Protein AF-X1CG69-F1 (afdb_monomer_lite)

Foldseek 3Di:
DDPDPQLVVVCVVCVVVVAWDWDQDLNFIFTWGQDPQRWIKTFGPLQSVVVVQPDCVQWPVPPVQPVVFWDADDDPFRKIFGWGHDDPNDIDTDIDGDFCVPPDDPPPPDDPVCVPDDTDDPRRVQSVLVVVVVVCVVDPDDDDTDDDTMDIGRPDDDDPVSVPDDD

Organism: NCBI:txid412755

Secondary structure (DSSP, 8-state):
----HHHHHHHHHHTTSTTEEEEEETTEEEEEEE-TTS-EEEE-TTTGGGTTTTSGGGTTSSHHHHHHHEEEPSSSS-EEEEEPPPBTTB--EEEEE---TTPPP---SS-GGGTT-----HHHHHHHHHHHHHHHHTSSS--------EEEE-SS---GGGGT---

pLDDT: mean 83.3, std 16.35, range [35.59, 98.25]

Sequence (167 aa):
MIQDIQIREWYYRNKDHKKNGIAKILGVEYAHIRLEDKDDLYVTKHGLPFIENLRPENFWTDKNWFKENSKRLDGTSCLYKVRTKKINGKYKDVVIKWNRMGQDIPIADDSDELINAEFNSPFEEFSLVMELSSAIYDSSKKIIAQKPLAIYVPSESIELSRTGRKE

Structure (mmCIF, N/CA/C/O backbone):
data_AF-X1CG69-F1
#
_entry.id   AF-X1CG69-F1
#
loop_
_atom_site.group_PDB
_atom_site.id
_atom_site.type_symbol
_atom_site.label_atom_id
_atom_site.label_alt_id
_atom_site.label_comp_id
_atom_site.label_asym_id
_atom_site.label_entity_id
_atom_site.label_seq_id
_atom_site.pdbx_PDB_ins_code
_atom_site.Cartn_x
_atom_site.Cartn_y
_atom_site.Cartn_z
_atom_site.occupancy
_atom_site.B_iso_or_equiv
_atom_site.auth_seq_id
_atom_site.auth_comp_id
_atom_site.auth_asym_id
_atom_site.auth_atom_id
_atom_site.pdbx_PDB_model_num
ATOM 1 N N . MET A 1 1 ? -16.957 -14.408 1.820 1.00 65.06 1 MET A N 1
ATOM 2 C CA . MET A 1 1 ? -17.159 -13.866 3.183 1.00 65.06 1 MET A CA 1
ATOM 3 C C . MET A 1 1 ? -15.853 -13.216 3.612 1.00 65.06 1 MET A C 1
ATOM 5 O O . MET A 1 1 ? -14.827 -13.845 3.401 1.00 65.06 1 MET A O 1
ATOM 9 N N . ILE A 1 2 ? -15.890 -11.977 4.115 1.00 76.06 2 ILE A N 1
ATOM 10 C CA . ILE A 1 2 ? -14.696 -11.214 4.530 1.00 76.06 2 ILE A CA 1
ATOM 11 C C . ILE A 1 2 ? -14.170 -11.824 5.827 1.00 76.06 2 ILE A C 1
ATOM 13 O O . ILE A 1 2 ? -14.923 -11.901 6.805 1.00 76.06 2 ILE A O 1
ATOM 17 N N . GLN A 1 3 ? -12.927 -12.287 5.819 1.00 84.38 3 GLN A N 1
ATOM 18 C CA . GLN A 1 3 ? -12.313 -12.971 6.956 1.00 84.38 3 GLN A CA 1
ATOM 19 C C . GLN A 1 3 ? -11.582 -11.991 7.876 1.00 84.38 3 GLN A C 1
ATOM 21 O O . GLN A 1 3 ? -11.615 -12.159 9.095 1.00 84.38 3 GLN A O 1
ATOM 26 N N . ASP A 1 4 ? -10.968 -10.949 7.319 1.00 89.75 4 ASP A N 1
ATOM 27 C CA . ASP A 1 4 ? -10.218 -9.969 8.087 1.00 89.75 4 ASP A CA 1
ATOM 28 C C . ASP A 1 4 ? -11.148 -8.959 8.773 1.00 89.75 4 ASP A C 1
ATOM 30 O O . ASP A 1 4 ? -11.924 -8.232 8.141 1.00 89.75 4 ASP A O 1
ATOM 34 N N . ILE A 1 5 ? -11.063 -8.906 10.103 1.00 89.88 5 ILE A N 1
ATOM 35 C CA . ILE A 1 5 ? -11.933 -8.057 10.914 1.00 89.88 5 ILE A CA 1
ATOM 36 C C . ILE A 1 5 ? -11.677 -6.565 10.677 1.00 89.88 5 ILE A C 1
ATOM 38 O O . ILE A 1 5 ? -12.637 -5.797 10.652 1.00 89.88 5 ILE A O 1
ATOM 42 N N . GLN A 1 6 ? -10.428 -6.153 10.426 1.00 90.56 6 GLN A N 1
ATOM 43 C CA . GLN A 1 6 ? -10.085 -4.743 10.219 1.00 90.56 6 GLN A CA 1
ATOM 44 C C . GLN A 1 6 ? -10.650 -4.244 8.888 1.00 90.56 6 GLN A C 1
ATOM 46 O O . GLN A 1 6 ? -11.230 -3.158 8.824 1.00 90.56 6 GLN A O 1
ATOM 51 N N . ILE A 1 7 ? -10.531 -5.061 7.837 1.00 91.38 7 ILE A N 1
ATOM 52 C CA . ILE A 1 7 ? -11.091 -4.774 6.508 1.00 91.38 7 ILE A CA 1
ATOM 53 C C . ILE A 1 7 ? -12.617 -4.715 6.577 1.00 91.38 7 ILE A C 1
ATOM 55 O O . ILE A 1 7 ? -13.232 -3.779 6.061 1.00 91.38 7 ILE A O 1
ATOM 59 N N . ARG A 1 8 ? -13.235 -5.667 7.281 1.00 90.69 8 ARG A N 1
ATOM 60 C CA . ARG A 1 8 ? -14.687 -5.713 7.469 1.00 90.69 8 ARG A CA 1
ATOM 61 C C . ARG A 1 8 ? -15.220 -4.485 8.212 1.00 90.69 8 ARG A C 1
ATOM 63 O O . ARG A 1 8 ? -16.181 -3.864 7.761 1.00 90.69 8 ARG A O 1
ATOM 70 N N . GLU A 1 9 ? -14.605 -4.118 9.334 1.00 90.88 9 GLU A N 1
ATOM 71 C CA . GLU A 1 9 ? -14.983 -2.931 10.113 1.00 90.88 9 GLU A CA 1
ATOM 72 C C . GLU A 1 9 ? -14.761 -1.628 9.349 1.00 90.88 9 GLU A C 1
ATOM 74 O O . GLU A 1 9 ? -15.542 -0.682 9.479 1.00 90.88 9 GLU A O 1
ATOM 79 N N . TRP A 1 10 ? -13.681 -1.545 8.570 1.00 91.69 10 TRP A N 1
ATOM 80 C CA . TRP A 1 10 ? -13.461 -0.411 7.684 1.00 91.69 10 TRP A CA 1
ATOM 81 C C . TRP A 1 10 ? -14.590 -0.309 6.656 1.00 91.69 10 TRP A C 1
ATOM 83 O O . TRP A 1 10 ? -15.198 0.753 6.534 1.00 91.69 10 TRP A O 1
ATOM 93 N N . TYR A 1 11 ? -14.936 -1.406 5.982 1.00 88.75 11 TYR A N 1
ATOM 94 C CA . TYR A 1 11 ? -15.968 -1.393 4.950 1.00 88.75 11 TYR A CA 1
ATOM 95 C C . TYR A 1 11 ? -17.333 -0.983 5.496 1.00 88.75 11 TYR A C 1
ATOM 97 O O . TYR A 1 11 ? -17.958 -0.087 4.940 1.00 88.75 11 TYR A O 1
ATOM 105 N N . TYR A 1 12 ? -17.782 -1.536 6.626 1.00 88.06 12 TYR A N 1
ATOM 106 C CA . TYR A 1 12 ? -19.083 -1.150 7.188 1.00 88.06 12 TYR A CA 1
ATOM 107 C C . TYR A 1 12 ? -19.175 0.329 7.575 1.00 88.06 12 TYR A C 1
ATOM 109 O O . TYR A 1 12 ? -20.261 0.896 7.489 1.00 88.06 12 TYR A O 1
ATOM 117 N N . ARG A 1 13 ? -18.053 0.957 7.950 1.00 87.00 13 ARG A N 1
ATOM 118 C CA . ARG A 1 13 ? -17.981 2.400 8.230 1.00 87.00 13 ARG A CA 1
ATOM 119 C C . ARG A 1 13 ? -17.908 3.270 6.974 1.00 87.00 13 ARG A C 1
ATOM 121 O O . ARG A 1 13 ? -18.249 4.440 7.052 1.00 87.00 13 ARG A O 1
ATOM 128 N N . ASN A 1 14 ? -17.449 2.722 5.847 1.00 83.88 14 ASN A N 1
ATOM 129 C CA . ASN A 1 14 ? -17.096 3.496 4.649 1.00 83.88 14 ASN A CA 1
ATOM 130 C C . ASN A 1 14 ? -17.865 3.083 3.379 1.00 83.88 14 ASN A C 1
ATOM 132 O O . ASN A 1 14 ? -17.599 3.630 2.309 1.00 83.88 14 ASN A O 1
ATOM 136 N N . LYS A 1 15 ? -18.809 2.139 3.477 1.00 75.69 15 LYS A N 1
ATOM 137 C CA . LYS A 1 15 ? -19.585 1.593 2.347 1.00 75.69 15 LYS A CA 1
ATOM 138 C C . LYS A 1 15 ? -20.486 2.617 1.647 1.00 75.69 15 LYS A C 1
ATOM 140 O O . LYS A 1 15 ? -20.825 2.421 0.486 1.00 75.69 15 LYS A O 1
ATOM 145 N N . ASP A 1 16 ? -20.873 3.692 2.335 1.00 69.56 16 ASP A N 1
ATOM 146 C CA . ASP A 1 16 ? -21.794 4.701 1.789 1.00 69.56 16 ASP A CA 1
ATOM 147 C C . ASP A 1 16 ? -21.093 5.657 0.806 1.00 69.56 16 ASP A C 1
ATOM 149 O O . ASP A 1 16 ? -21.736 6.312 -0.019 1.00 69.56 16 ASP A O 1
ATOM 153 N N . HIS A 1 17 ? -19.756 5.672 0.803 1.00 62.88 17 HIS A N 1
ATOM 154 C CA . HIS A 1 17 ? -18.995 6.203 -0.318 1.00 62.88 17 HIS A CA 1
ATOM 155 C C . HIS A 1 17 ? -19.158 5.222 -1.484 1.00 62.88 17 HIS A C 1
ATOM 157 O O . HIS A 1 17 ? -18.496 4.187 -1.501 1.00 62.88 17 HIS A O 1
ATOM 163 N N . LYS A 1 18 ? -20.024 5.553 -2.460 1.00 61.56 18 LYS A N 1
ATOM 164 C CA . LYS A 1 18 ? -20.431 4.757 -3.656 1.00 61.56 18 LYS A CA 1
ATOM 165 C C . LYS A 1 18 ? -19.294 4.149 -4.515 1.00 61.56 18 LYS A C 1
ATOM 167 O O . LYS A 1 18 ? -19.549 3.579 -5.569 1.00 61.56 18 LYS A O 1
ATOM 172 N N . LYS A 1 19 ? -18.047 4.317 -4.096 1.00 74.31 19 LYS A N 1
ATOM 173 C CA . LYS A 1 19 ? -16.790 4.012 -4.771 1.00 74.31 19 LYS A CA 1
ATOM 174 C C . LYS A 1 19 ? -15.905 3.016 -4.001 1.00 74.31 19 LYS A C 1
ATOM 176 O O . LYS A 1 19 ? -14.910 2.562 -4.556 1.00 74.31 19 LYS A O 1
ATOM 181 N N . ASN A 1 20 ? -16.251 2.679 -2.756 1.00 87.81 20 ASN A N 1
ATOM 182 C CA . ASN A 1 20 ? -15.463 1.787 -1.907 1.00 87.81 20 ASN A CA 1
ATOM 183 C C . ASN A 1 20 ? -16.026 0.361 -1.908 1.00 87.81 20 ASN A C 1
ATOM 185 O O . ASN A 1 20 ? -17.239 0.150 -1.889 1.00 87.81 20 ASN A O 1
ATOM 189 N N . GLY A 1 21 ? -15.135 -0.622 -1.874 1.00 91.56 21 GLY A N 1
ATOM 190 C CA . GLY A 1 21 ? -15.468 -2.038 -1.896 1.00 91.56 21 GLY A CA 1
ATOM 191 C C . GLY A 1 21 ? -14.473 -2.888 -1.117 1.00 91.56 21 GLY A C 1
ATOM 192 O O . GLY A 1 21 ? -13.573 -2.389 -0.439 1.00 91.56 21 GLY A O 1
ATOM 193 N N . ILE A 1 22 ? -14.645 -4.201 -1.226 1.00 93.31 22 ILE A N 1
ATOM 194 C CA . ILE A 1 22 ? -13.667 -5.183 -0.766 1.00 93.31 22 ILE A CA 1
ATOM 195 C C . ILE A 1 22 ? -13.319 -6.077 -1.944 1.00 93.31 22 ILE A C 1
ATOM 197 O O . ILE A 1 22 ? -14.210 -6.563 -2.639 1.00 93.31 22 ILE A O 1
ATOM 201 N N . ALA A 1 23 ? -12.027 -6.321 -2.124 1.00 94.19 23 ALA A N 1
ATOM 202 C CA . ALA A 1 23 ? -11.515 -7.273 -3.094 1.00 94.19 23 ALA A CA 1
ATOM 20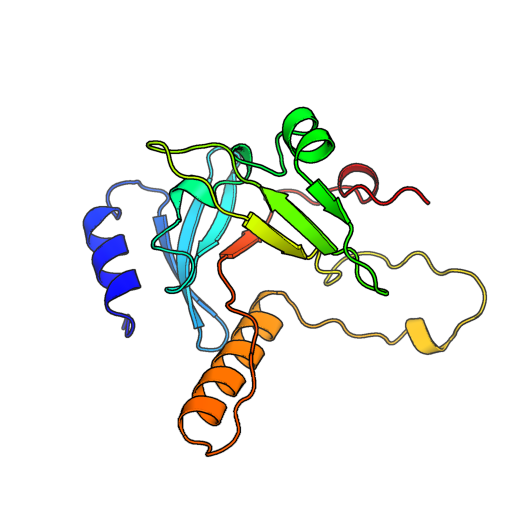3 C C . ALA A 1 23 ? -10.787 -8.409 -2.371 1.00 94.19 23 ALA A C 1
ATOM 205 O O . ALA A 1 23 ? -10.133 -8.189 -1.351 1.00 94.19 23 ALA A O 1
ATOM 206 N N . LYS A 1 24 ? -10.881 -9.623 -2.916 1.00 95.38 24 LYS A N 1
ATOM 207 C CA . LYS A 1 24 ? -10.035 -10.749 -2.517 1.00 95.38 24 LYS A CA 1
ATOM 208 C C . LYS A 1 24 ? -9.313 -11.266 -3.751 1.00 95.38 24 LYS A C 1
ATOM 210 O O . LYS A 1 24 ? -9.959 -11.792 -4.652 1.00 95.38 24 LYS A O 1
ATOM 215 N N . ILE A 1 25 ? -7.998 -11.087 -3.793 1.00 95.38 25 ILE A N 1
ATOM 216 C CA . ILE A 1 25 ? -7.155 -11.419 -4.946 1.00 95.38 25 ILE A CA 1
ATOM 217 C C . ILE A 1 25 ? -6.018 -12.295 -4.433 1.00 95.38 25 ILE A C 1
ATOM 219 O O . ILE A 1 25 ? -5.351 -11.926 -3.469 1.00 95.38 25 ILE A O 1
ATOM 223 N N . LEU A 1 26 ? -5.842 -13.479 -5.032 1.00 95.06 26 LEU A N 1
ATOM 224 C CA . LEU A 1 26 ? -4.806 -14.453 -4.652 1.00 95.06 26 LEU A CA 1
ATOM 225 C C . LEU A 1 26 ? -4.764 -14.727 -3.137 1.00 95.06 26 LEU A C 1
ATOM 227 O O . LEU A 1 26 ? -3.710 -14.744 -2.510 1.00 95.06 26 LEU A O 1
ATOM 231 N N . GLY A 1 27 ? -5.944 -14.876 -2.529 1.00 93.56 27 GLY A N 1
ATOM 232 C CA . GLY A 1 27 ? -6.093 -15.145 -1.096 1.00 93.56 27 GLY A CA 1
ATOM 233 C C . GLY A 1 27 ? -5.951 -13.929 -0.171 1.00 93.56 27 GLY A C 1
ATOM 234 O O . GLY A 1 27 ? -6.369 -14.023 0.982 1.00 93.56 27 GLY A O 1
ATOM 235 N N . VAL A 1 28 ? -5.470 -12.781 -0.657 1.00 95.69 28 VAL A N 1
ATOM 236 C CA . VAL A 1 28 ? -5.306 -11.553 0.137 1.00 95.69 28 VAL A CA 1
ATOM 237 C C . VAL A 1 28 ? -6.564 -10.691 0.058 1.00 95.69 28 VAL A C 1
ATOM 239 O O . VAL A 1 28 ? -7.114 -10.471 -1.021 1.00 95.69 28 VAL A O 1
ATOM 242 N N . GLU A 1 29 ? -7.029 -10.202 1.209 1.00 96.00 29 GLU A N 1
ATOM 243 C CA . GLU A 1 29 ? -8.170 -9.287 1.307 1.00 96.00 29 GLU A CA 1
ATOM 244 C C . GLU A 1 29 ? -7.714 -7.825 1.333 1.00 96.00 29 GLU A C 1
ATOM 246 O O . GLU A 1 29 ? -6.780 -7.452 2.052 1.00 96.00 29 GLU A O 1
ATOM 251 N N . TYR A 1 30 ? -8.416 -6.995 0.565 1.00 96.75 30 TYR A N 1
ATOM 252 C CA . TYR A 1 30 ? -8.124 -5.581 0.387 1.00 96.75 30 TYR A CA 1
ATOM 253 C C . TYR A 1 30 ? -9.367 -4.736 0.641 1.00 96.75 30 TYR A C 1
ATOM 255 O O . TYR A 1 30 ? -10.453 -5.042 0.145 1.00 96.75 30 TYR A O 1
ATOM 263 N N . ALA A 1 31 ? -9.179 -3.616 1.333 1.00 96.19 31 ALA A N 1
ATOM 264 C CA . ALA A 1 31 ? -10.057 -2.469 1.194 1.00 96.19 31 ALA A CA 1
ATOM 265 C C . ALA A 1 31 ? -9.788 -1.852 -0.182 1.00 96.19 31 ALA A C 1
ATOM 267 O O . ALA A 1 31 ? -8.670 -1.414 -0.459 1.00 96.19 31 ALA A O 1
ATOM 268 N N . HIS A 1 32 ? -10.789 -1.871 -1.055 1.00 95.06 32 HIS A N 1
ATOM 269 C CA . HIS A 1 32 ? -10.694 -1.315 -2.400 1.00 95.06 3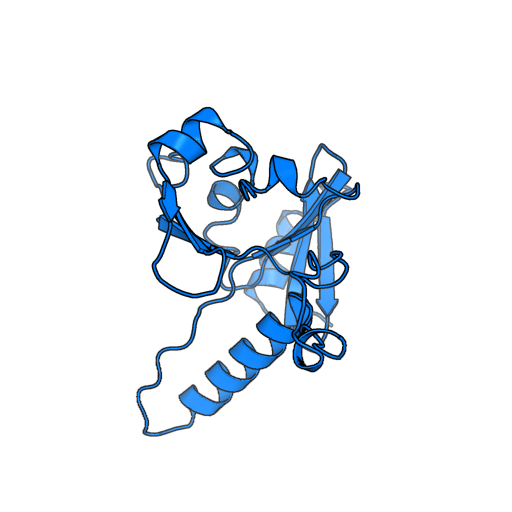2 HIS A CA 1
ATOM 270 C C . HIS A 1 32 ? -11.318 0.076 -2.413 1.00 95.06 32 HIS A C 1
ATOM 272 O O . HIS A 1 32 ? -12.469 0.258 -2.018 1.00 95.06 32 HIS A O 1
ATOM 278 N N . ILE A 1 33 ? -10.534 1.061 -2.830 1.00 92.88 33 ILE A N 1
ATOM 279 C CA . ILE A 1 33 ? -10.906 2.471 -2.825 1.00 92.88 33 ILE A CA 1
ATOM 280 C C . ILE A 1 33 ? -10.719 2.994 -4.238 1.00 92.88 33 ILE A C 1
ATOM 282 O O . ILE A 1 33 ? -9.597 3.029 -4.741 1.00 92.88 33 ILE A O 1
ATOM 286 N N . ARG A 1 34 ? -11.806 3.435 -4.866 1.00 90.62 34 ARG A N 1
ATOM 287 C CA . ARG A 1 34 ? -11.728 4.182 -6.121 1.00 90.62 34 ARG A CA 1
ATOM 288 C C . ARG A 1 34 ? -11.458 5.656 -5.807 1.00 90.62 34 ARG A C 1
ATOM 290 O O . ARG A 1 34 ? -12.296 6.330 -5.201 1.00 90.62 34 ARG A O 1
ATOM 297 N N . LEU A 1 35 ? -10.295 6.138 -6.230 1.00 89.31 35 LEU A N 1
ATOM 298 C CA . LEU A 1 35 ? -9.839 7.516 -6.065 1.00 89.31 35 LEU A CA 1
ATOM 299 C C . LEU A 1 35 ? -10.628 8.480 -6.974 1.00 89.31 35 LEU A C 1
ATOM 301 O O . LEU A 1 35 ? -11.452 8.073 -7.803 1.00 89.31 35 LEU A O 1
ATOM 305 N N . GLU A 1 36 ? -10.428 9.785 -6.781 1.00 82.25 36 GLU A N 1
ATOM 306 C CA . GLU A 1 36 ? -11.146 10.828 -7.530 1.00 82.25 36 GLU A CA 1
ATOM 307 C C . GLU A 1 36 ? -10.863 10.750 -9.034 1.00 82.25 36 GLU A C 1
ATOM 309 O O . GLU A 1 36 ? -11.812 10.745 -9.822 1.00 82.25 36 GLU A O 1
ATOM 314 N N . ASP A 1 37 ? -9.602 10.512 -9.398 1.00 79.75 37 ASP A N 1
ATOM 315 C CA . ASP A 1 37 ? -9.106 10.384 -10.776 1.00 79.75 37 ASP A CA 1
ATOM 316 C C . ASP A 1 37 ? -9.436 9.031 -11.430 1.00 79.75 37 ASP A C 1
ATOM 318 O O . ASP A 1 37 ? -8.861 8.659 -12.443 1.00 79.75 37 ASP A O 1
ATOM 322 N N . LYS A 1 38 ? -10.384 8.275 -10.862 1.00 83.94 38 LYS A N 1
ATOM 323 C CA . LYS A 1 38 ? -10.772 6.908 -11.260 1.00 83.94 38 LYS A CA 1
ATOM 324 C C . LYS A 1 38 ? -9.697 5.839 -11.054 1.00 83.94 38 LYS A C 1
ATOM 326 O O . LYS A 1 38 ? -9.982 4.673 -11.317 1.00 83.94 38 LYS A O 1
ATOM 331 N N . ASP A 1 39 ? -8.528 6.192 -10.544 1.00 90.62 39 ASP A N 1
ATOM 332 C CA . ASP A 1 39 ? -7.516 5.231 -10.114 1.00 90.62 39 ASP A CA 1
ATOM 333 C C . ASP A 1 39 ? -8.023 4.361 -8.961 1.00 90.62 39 ASP A C 1
ATOM 335 O O . ASP A 1 39 ? -8.963 4.718 -8.243 1.00 90.62 39 ASP A O 1
ATOM 339 N N . ASP A 1 40 ? -7.379 3.220 -8.756 1.00 93.19 40 ASP A N 1
ATOM 340 C CA . ASP A 1 40 ? -7.732 2.278 -7.706 1.00 93.19 40 ASP A CA 1
ATOM 341 C C . ASP A 1 40 ? -6.610 2.169 -6.671 1.00 93.19 40 ASP A C 1
ATOM 343 O O . ASP A 1 40 ? -5.425 2.081 -6.996 1.00 93.19 40 ASP A O 1
ATOM 347 N N . LEU A 1 41 ? -6.992 2.135 -5.398 1.00 95.38 41 LEU A N 1
ATOM 348 C CA . LEU A 1 41 ? -6.102 1.849 -4.284 1.00 95.38 41 LEU A CA 1
ATOM 349 C C . LEU A 1 41 ? -6.609 0.604 -3.550 1.00 95.38 41 LEU A C 1
ATOM 351 O O . LEU A 1 41 ? -7.713 0.585 -3.006 1.00 95.38 41 LEU A O 1
ATOM 355 N N . TYR A 1 42 ? -5.785 -0.439 -3.526 1.00 96.88 42 TYR A N 1
ATOM 356 C CA . TYR A 1 42 ? -6.043 -1.690 -2.821 1.00 96.88 42 TYR A CA 1
ATOM 357 C C . TYR A 1 42 ? -5.203 -1.716 -1.550 1.00 96.88 42 TYR A C 1
ATOM 359 O O . TYR A 1 42 ? -3.987 -1.883 -1.607 1.00 96.88 42 TYR A O 1
ATOM 367 N N . VAL A 1 43 ? -5.834 -1.542 -0.392 1.00 97.44 43 VAL A N 1
ATOM 368 C CA . VAL A 1 43 ? -5.153 -1.402 0.900 1.00 97.44 43 VAL A CA 1
ATOM 369 C C . VAL A 1 43 ? -5.301 -2.687 1.706 1.00 97.44 43 VAL A C 1
ATOM 371 O O . VAL A 1 43 ? -6.412 -3.164 1.931 1.00 97.44 43 VAL A O 1
ATOM 374 N N . THR A 1 44 ? -4.186 -3.251 2.164 1.00 97.31 44 THR A N 1
ATOM 375 C CA . THR A 1 44 ? -4.207 -4.432 3.039 1.00 97.31 44 THR A CA 1
ATOM 376 C C . THR A 1 44 ? -4.550 -4.032 4.476 1.00 97.31 44 THR A C 1
ATOM 378 O O . THR A 1 44 ? -4.480 -2.859 4.856 1.00 97.31 44 THR A O 1
ATOM 381 N N . LYS A 1 45 ? -4.791 -5.021 5.343 1.00 95.50 45 LYS A N 1
ATOM 382 C CA . LYS A 1 45 ? -4.918 -4.800 6.794 1.00 95.50 45 LYS A CA 1
ATOM 383 C C . LYS A 1 45 ? -3.738 -4.034 7.415 1.00 95.50 45 LYS A C 1
ATOM 385 O O . LYS A 1 45 ? -3.915 -3.289 8.373 1.00 95.50 45 LYS A O 1
ATOM 390 N N . HIS A 1 46 ? -2.533 -4.176 6.856 1.00 95.62 46 HIS A N 1
ATOM 391 C CA . HIS A 1 46 ? -1.337 -3.486 7.343 1.00 95.62 46 HIS A CA 1
ATOM 392 C C . HIS A 1 46 ? -1.293 -2.013 6.925 1.00 95.62 46 HIS A C 1
ATOM 394 O O . HIS A 1 46 ? -0.733 -1.194 7.655 1.00 95.62 46 HIS A O 1
ATOM 400 N N . GLY A 1 47 ? -1.875 -1.674 5.771 1.00 96.31 47 GLY A N 1
ATOM 401 C CA . GLY A 1 47 ? -1.985 -0.298 5.290 1.00 96.31 47 GLY A CA 1
ATOM 402 C C . GLY A 1 47 ? -3.164 0.470 5.886 1.00 96.31 47 GLY A C 1
ATOM 403 O O . GLY A 1 47 ? -3.064 1.682 6.061 1.00 96.31 47 GLY A O 1
ATOM 404 N N . LEU A 1 48 ? -4.249 -0.219 6.256 1.00 94.88 48 LEU A N 1
ATOM 405 C CA . LEU A 1 48 ? -5.491 0.395 6.742 1.00 94.88 48 LEU A CA 1
ATOM 406 C C . LEU A 1 48 ? -5.311 1.459 7.845 1.00 94.88 48 LEU A C 1
ATOM 408 O O . LEU A 1 48 ? -5.911 2.527 7.722 1.00 94.88 48 LEU A O 1
ATOM 412 N N . PRO A 1 49 ? -4.481 1.256 8.890 1.00 93.94 49 PRO A N 1
ATOM 413 C CA . PRO A 1 49 ? -4.278 2.269 9.932 1.00 93.94 49 PRO A CA 1
ATOM 414 C C . PRO A 1 49 ? -3.663 3.584 9.429 1.00 93.94 49 PRO A C 1
ATOM 416 O O . PRO A 1 49 ? -3.650 4.576 10.155 1.00 93.94 49 PRO A O 1
ATOM 419 N N . PHE A 1 50 ? -3.108 3.581 8.217 1.00 95.00 50 PHE A N 1
ATOM 420 C CA . PHE A 1 50 ? -2.405 4.700 7.597 1.00 95.00 50 PHE A CA 1
ATOM 421 C C . PHE A 1 50 ? -3.043 5.110 6.268 1.00 95.00 50 PHE A C 1
ATOM 423 O O . PHE A 1 50 ? -2.397 5.793 5.483 1.00 95.00 50 PHE A O 1
ATOM 430 N N . ILE A 1 51 ? -4.290 4.702 6.020 1.00 93.44 51 ILE A N 1
ATOM 431 C CA . ILE A 1 51 ? -5.001 4.894 4.751 1.00 93.44 51 ILE A CA 1
ATOM 432 C C . ILE A 1 51 ? -4.912 6.330 4.222 1.00 93.44 51 ILE A C 1
ATOM 434 O O . ILE A 1 51 ? -4.535 6.524 3.072 1.00 93.44 51 ILE A O 1
ATOM 438 N N . GLU A 1 52 ? -5.117 7.333 5.080 1.00 93.94 52 GLU A N 1
ATOM 439 C CA . GLU A 1 52 ? -5.012 8.741 4.687 1.00 93.94 52 GLU A CA 1
ATOM 440 C C . GLU A 1 52 ? -3.579 9.123 4.293 1.00 93.94 52 GLU A C 1
ATOM 442 O O . GLU A 1 52 ? -3.367 9.796 3.291 1.00 93.94 52 GLU A O 1
ATOM 447 N N . ASN A 1 53 ? -2.563 8.648 5.021 1.00 96.56 53 ASN A N 1
ATOM 448 C CA . ASN A 1 53 ? -1.164 8.875 4.643 1.00 96.56 53 ASN A CA 1
ATOM 449 C C . ASN A 1 53 ? -0.786 8.158 3.334 1.00 96.56 53 ASN A C 1
ATOM 451 O O . ASN A 1 53 ? 0.118 8.620 2.644 1.00 96.56 53 ASN A O 1
ATOM 455 N N . LEU A 1 54 ? -1.447 7.040 3.011 1.00 95.94 54 LEU A N 1
ATOM 456 C CA . LEU A 1 54 ? -1.191 6.221 1.823 1.00 95.94 54 LEU A CA 1
ATOM 457 C C . LEU A 1 54 ? -1.900 6.724 0.560 1.00 95.94 54 LEU A C 1
ATOM 459 O O . LEU A 1 54 ? -1.693 6.148 -0.509 1.00 95.94 54 LEU A O 1
ATOM 463 N N . ARG A 1 55 ? -2.682 7.806 0.645 1.00 93.88 55 ARG A N 1
ATOM 464 C CA . ARG A 1 55 ? -3.248 8.456 -0.540 1.00 93.88 55 ARG A CA 1
ATOM 465 C C . ARG A 1 55 ? -2.126 9.077 -1.402 1.00 93.88 55 ARG A C 1
ATOM 467 O O . ARG A 1 55 ? -1.306 9.814 -0.845 1.00 93.88 55 ARG A O 1
ATOM 474 N N . PRO A 1 56 ? -2.034 8.776 -2.713 1.00 93.06 56 PRO A N 1
ATOM 475 C CA . PRO A 1 56 ? -0.923 9.184 -3.585 1.00 93.06 56 PRO A CA 1
ATOM 476 C C . PRO A 1 56 ? -0.510 10.665 -3.512 1.00 93.06 56 PRO A C 1
ATOM 478 O O . PRO A 1 56 ? 0.686 10.975 -3.475 1.00 93.06 56 PRO A O 1
ATOM 481 N N . GLU A 1 57 ? -1.492 11.566 -3.420 1.00 92.81 57 GLU A N 1
ATOM 482 C CA . GLU A 1 57 ? -1.362 13.030 -3.332 1.00 92.81 57 GLU A CA 1
ATOM 483 C C . GLU A 1 57 ? -0.595 13.508 -2.096 1.00 92.81 57 GLU A C 1
ATOM 485 O O . GLU A 1 57 ? -0.045 14.619 -2.056 1.00 92.81 57 GLU A O 1
ATOM 490 N N . ASN A 1 58 ? -0.508 12.644 -1.086 1.00 95.69 58 ASN A N 1
ATOM 491 C CA . ASN A 1 58 ? 0.255 12.908 0.117 1.00 95.69 58 ASN A CA 1
ATOM 492 C C . ASN A 1 58 ? 1.739 12.610 -0.045 1.00 95.69 58 ASN A C 1
ATOM 494 O O . ASN A 1 58 ? 2.482 12.798 0.918 1.00 95.69 58 ASN A O 1
ATOM 498 N N . PHE A 1 59 ? 2.194 12.145 -1.210 1.00 94.00 59 PHE A N 1
ATOM 499 C CA . PHE A 1 59 ? 3.608 11.879 -1.400 1.00 94.00 59 PHE A CA 1
ATOM 500 C C . PHE A 1 59 ? 4.101 11.870 -2.849 1.00 94.00 59 PHE A C 1
ATOM 502 O O . PHE A 1 59 ? 4.870 12.757 -3.198 1.00 94.00 59 PHE A O 1
ATOM 509 N N . TRP A 1 60 ? 3.758 10.872 -3.668 1.00 90.56 60 TRP A N 1
ATOM 510 C CA . TRP A 1 60 ? 4.478 10.620 -4.927 1.00 90.56 60 TRP A CA 1
ATOM 511 C C . TRP A 1 60 ? 3.856 11.259 -6.164 1.00 90.56 60 TRP A C 1
ATOM 513 O O . TRP A 1 60 ? 4.590 11.561 -7.104 1.00 90.56 60 TRP A O 1
ATOM 523 N N . THR A 1 61 ? 2.541 11.497 -6.176 1.00 90.69 61 THR A N 1
ATOM 524 C CA . THR A 1 61 ? 1.908 12.240 -7.280 1.00 90.69 61 THR A CA 1
ATOM 525 C C . THR A 1 61 ? 2.167 13.742 -7.170 1.00 90.69 61 THR A C 1
ATOM 527 O O . THR A 1 61 ? 2.178 14.444 -8.180 1.00 90.69 61 THR A O 1
ATOM 530 N N . ASP A 1 62 ? 2.482 14.239 -5.970 1.00 93.50 62 ASP A N 1
ATOM 531 C CA . ASP A 1 62 ? 3.057 15.570 -5.784 1.00 93.50 62 ASP A CA 1
ATOM 532 C C . ASP A 1 62 ? 4.555 15.547 -6.121 1.00 93.50 62 ASP A C 1
ATOM 534 O O . ASP A 1 62 ? 5.403 15.186 -5.303 1.00 93.50 62 ASP A O 1
ATOM 538 N N . LYS A 1 63 ? 4.889 15.953 -7.349 1.00 92.50 63 LYS A N 1
ATOM 539 C CA . LYS A 1 63 ? 6.266 15.936 -7.867 1.00 92.50 63 LYS A CA 1
ATOM 540 C C . LYS A 1 63 ? 7.235 16.792 -7.049 1.00 92.50 63 LYS A C 1
ATOM 542 O O . LYS A 1 63 ? 8.399 16.412 -6.915 1.00 92.50 63 LYS A O 1
ATOM 547 N N . ASN A 1 64 ? 6.778 17.926 -6.515 1.00 95.50 64 ASN A N 1
ATOM 548 C CA . ASN A 1 64 ? 7.625 18.812 -5.715 1.00 95.50 64 ASN A CA 1
ATOM 549 C C . ASN A 1 64 ? 7.931 18.149 -4.375 1.00 95.50 64 ASN A C 1
ATOM 551 O O . ASN A 1 64 ? 9.095 18.004 -4.000 1.00 95.50 64 ASN A O 1
ATOM 555 N N . TRP A 1 65 ? 6.889 17.640 -3.715 1.00 96.44 65 TRP A N 1
ATOM 556 C CA . TRP A 1 65 ? 7.050 16.929 -2.456 1.00 96.44 65 TRP A CA 1
ATOM 557 C C . TRP A 1 65 ? 7.934 15.693 -2.611 1.00 96.44 65 TRP A C 1
ATOM 559 O O . TRP A 1 65 ? 8.866 15.504 -1.830 1.00 96.44 65 TRP A O 1
ATOM 569 N N . PHE A 1 66 ? 7.683 14.871 -3.632 1.00 95.38 66 PHE A N 1
ATOM 570 C CA . PHE A 1 66 ? 8.465 13.671 -3.906 1.00 95.38 66 PHE A CA 1
ATOM 571 C C . PHE A 1 66 ? 9.940 13.999 -4.140 1.00 95.38 66 PHE A C 1
ATOM 573 O O . PHE A 1 66 ? 10.808 13.343 -3.570 1.00 95.38 66 PHE A O 1
ATOM 580 N N . LYS A 1 67 ? 10.251 15.036 -4.925 1.00 94.31 67 LYS A N 1
ATOM 581 C CA . LYS A 1 67 ? 11.637 15.455 -5.178 1.00 94.31 67 LYS A CA 1
ATOM 582 C C . LYS A 1 67 ? 12.372 15.848 -3.892 1.00 94.31 67 LYS A C 1
ATOM 584 O O . LYS A 1 67 ? 13.544 15.519 -3.744 1.00 94.31 67 LYS A O 1
ATOM 589 N N . GLU A 1 68 ? 11.694 16.528 -2.973 1.00 96.94 68 GLU A N 1
ATOM 590 C CA . GLU A 1 68 ? 12.287 17.029 -1.726 1.00 96.94 68 GLU A CA 1
ATOM 591 C C . GLU A 1 68 ? 12.328 15.982 -0.601 1.00 96.94 68 GLU A C 1
ATOM 593 O O . GLU A 1 68 ? 13.190 16.042 0.274 1.00 96.94 68 GLU A O 1
ATOM 598 N N . ASN A 1 69 ? 11.403 15.017 -0.612 1.00 97.69 69 ASN A N 1
ATOM 599 C CA . ASN A 1 69 ? 11.161 14.095 0.504 1.00 97.69 69 ASN A CA 1
ATOM 600 C C . ASN A 1 69 ? 11.385 12.618 0.145 1.00 97.69 69 ASN A C 1
ATOM 602 O O . ASN A 1 69 ? 11.016 11.732 0.928 1.00 97.69 69 ASN A O 1
ATOM 606 N N . SER A 1 70 ? 11.970 12.337 -1.023 1.00 96.00 70 SER A N 1
ATOM 607 C CA . SER A 1 70 ? 12.344 10.988 -1.450 1.00 96.00 70 SER A CA 1
ATOM 608 C C . SER A 1 70 ? 13.854 10.780 -1.455 1.00 96.00 70 SER A C 1
ATOM 610 O O . SER A 1 70 ? 14.645 11.687 -1.705 1.00 96.00 70 SER A O 1
ATOM 612 N N . LYS A 1 71 ? 14.257 9.536 -1.209 1.00 95.31 71 LYS A N 1
ATOM 613 C CA . LYS A 1 71 ? 15.612 9.046 -1.438 1.00 95.31 71 LYS A CA 1
ATOM 614 C C . LYS A 1 71 ? 15.527 7.721 -2.186 1.00 95.31 71 LYS A C 1
ATOM 616 O O . LYS A 1 71 ? 14.880 6.786 -1.709 1.00 95.31 71 LYS A O 1
ATOM 621 N N . ARG A 1 72 ? 16.197 7.632 -3.338 1.00 91.56 72 ARG A N 1
ATOM 622 C CA . ARG A 1 72 ? 16.369 6.361 -4.051 1.00 91.56 72 ARG A CA 1
ATOM 623 C C . ARG A 1 72 ? 17.179 5.401 -3.176 1.00 91.56 72 ARG A C 1
ATOM 625 O O . ARG A 1 72 ? 18.163 5.813 -2.563 1.00 91.56 72 ARG A O 1
ATOM 632 N N . LEU A 1 73 ? 16.729 4.156 -3.079 1.00 89.81 73 LEU A N 1
ATOM 633 C CA . LEU A 1 73 ? 17.440 3.100 -2.364 1.00 89.81 73 LEU A CA 1
ATOM 634 C C . LEU A 1 73 ? 18.393 2.374 -3.315 1.00 89.81 73 LEU A C 1
ATOM 636 O O . LEU A 1 73 ? 18.102 2.245 -4.505 1.00 89.81 73 LEU A O 1
ATOM 640 N N . ASP A 1 74 ? 19.512 1.902 -2.774 1.00 85.75 74 ASP A N 1
ATOM 641 C CA . ASP A 1 74 ? 20.515 1.169 -3.541 1.00 85.75 74 ASP A CA 1
ATOM 642 C C . ASP A 1 74 ? 19.974 -0.200 -3.981 1.00 85.75 74 ASP A C 1
ATOM 644 O O . ASP A 1 74 ? 19.242 -0.866 -3.244 1.00 85.75 74 ASP A O 1
ATOM 648 N N . GLY A 1 75 ? 20.334 -0.618 -5.195 1.00 75.31 75 GLY A N 1
ATOM 649 C CA . GLY A 1 75 ? 19.941 -1.901 -5.776 1.00 75.31 75 GLY A CA 1
ATOM 650 C C . GLY A 1 75 ? 19.511 -1.803 -7.240 1.00 75.31 75 GLY A C 1
ATOM 651 O O . GLY A 1 75 ? 19.454 -0.728 -7.837 1.00 75.31 75 GLY A O 1
ATOM 652 N N . THR A 1 76 ? 19.188 -2.956 -7.824 1.00 65.38 76 THR A N 1
ATOM 653 C CA . THR A 1 76 ? 18.759 -3.089 -9.230 1.00 65.38 76 THR A CA 1
ATOM 654 C C . THR A 1 76 ? 17.299 -2.674 -9.456 1.00 65.38 76 THR A C 1
ATOM 656 O O . THR A 1 76 ? 16.879 -2.400 -10.580 1.00 65.38 76 THR A O 1
ATOM 659 N N . SER A 1 77 ? 16.506 -2.596 -8.384 1.00 71.00 77 SER A N 1
ATOM 660 C CA . SER A 1 77 ? 15.103 -2.178 -8.432 1.00 71.00 77 SER A CA 1
ATOM 661 C C . SER A 1 77 ? 14.948 -0.655 -8.344 1.00 71.00 77 SER A C 1
ATOM 663 O O . SER A 1 77 ? 15.748 0.046 -7.729 1.00 71.00 77 SER A O 1
ATOM 665 N N . CYS A 1 78 ? 13.876 -0.121 -8.935 1.00 79.25 78 CYS A N 1
ATOM 666 C CA . CYS A 1 78 ? 13.533 1.299 -8.824 1.00 79.25 78 CYS A CA 1
ATOM 667 C C . CYS A 1 78 ? 12.731 1.531 -7.534 1.00 79.25 78 CYS A C 1
ATOM 669 O O . CYS A 1 78 ? 11.501 1.580 -7.563 1.00 79.25 78 CYS A O 1
ATOM 671 N N . LEU A 1 79 ? 13.439 1.574 -6.399 1.00 89.44 79 LEU A N 1
ATOM 672 C CA . LEU A 1 79 ? 12.858 1.738 -5.066 1.00 89.44 79 LEU A CA 1
ATOM 673 C C . LEU A 1 79 ? 13.159 3.122 -4.499 1.00 89.44 79 LEU A C 1
ATOM 675 O O . LEU A 1 79 ? 14.298 3.590 -4.543 1.00 89.44 79 LEU A O 1
ATOM 679 N N . TYR A 1 80 ? 12.152 3.740 -3.890 1.00 93.31 80 TYR A N 1
ATOM 680 C CA . TYR A 1 80 ? 12.299 5.017 -3.196 1.00 93.31 80 TYR A CA 1
ATOM 681 C C . TYR A 1 80 ? 11.791 4.903 -1.770 1.00 93.31 80 TYR A C 1
ATOM 683 O O . TYR A 1 80 ? 10.664 4.467 -1.548 1.00 93.31 80 TYR A O 1
ATOM 691 N N . LYS A 1 81 ? 12.591 5.354 -0.803 1.00 96.19 81 LYS A N 1
ATOM 692 C CA . LYS A 1 81 ? 12.080 5.714 0.518 1.00 96.19 81 LYS A CA 1
ATOM 693 C C . LYS A 1 81 ? 11.510 7.125 0.430 1.00 96.19 81 LYS A C 1
ATOM 695 O O . LYS A 1 81 ? 12.213 8.035 0.004 1.00 96.19 81 LYS A O 1
ATOM 700 N N . VAL A 1 82 ? 10.271 7.310 0.860 1.00 96.94 82 VAL A N 1
ATOM 701 C CA . VAL A 1 82 ? 9.548 8.580 0.785 1.00 96.94 82 VAL A CA 1
ATOM 702 C C . VAL A 1 82 ? 8.860 8.892 2.095 1.00 96.94 82 VAL A C 1
ATOM 704 O O . VAL A 1 82 ? 8.228 8.022 2.691 1.00 96.94 82 VAL A O 1
ATOM 707 N N . ARG A 1 83 ? 8.938 10.153 2.517 1.00 98.25 83 ARG A N 1
ATOM 708 C CA . ARG A 1 83 ? 8.131 10.670 3.620 1.00 98.25 83 ARG A CA 1
ATOM 709 C C . ARG A 1 83 ? 6.800 11.214 3.109 1.00 98.25 83 ARG A C 1
ATOM 711 O O . ARG A 1 83 ? 6.780 12.084 2.243 1.00 98.25 83 ARG A O 1
ATOM 718 N N . THR A 1 84 ? 5.691 10.757 3.684 1.00 98.00 84 THR A N 1
ATOM 719 C CA . THR A 1 84 ? 4.360 11.314 3.407 1.00 98.00 84 THR A CA 1
ATOM 720 C C . THR A 1 84 ? 4.204 12.705 4.019 1.00 98.00 84 THR A C 1
ATOM 722 O O . THR A 1 84 ? 4.806 13.015 5.052 1.00 98.00 84 THR A O 1
ATOM 725 N N . LYS A 1 85 ? 3.311 13.519 3.455 1.00 97.81 85 LYS A N 1
ATOM 726 C CA . LYS A 1 85 ? 2.787 14.723 4.105 1.00 97.81 85 LYS A CA 1
ATOM 727 C C . LYS A 1 85 ? 2.206 14.375 5.478 1.00 97.81 85 LYS A C 1
ATOM 729 O O . LYS A 1 85 ? 1.806 13.234 5.751 1.00 97.81 85 LYS A O 1
ATOM 734 N N . LYS A 1 86 ? 2.193 15.371 6.367 1.00 97.06 86 LYS A N 1
ATOM 735 C CA . LYS A 1 86 ? 1.599 15.233 7.698 1.00 97.06 86 LYS A CA 1
ATOM 736 C C . LYS A 1 86 ? 0.081 15.258 7.580 1.00 97.06 86 LYS A C 1
ATOM 738 O O . LYS A 1 86 ? -0.480 16.266 7.171 1.00 97.06 86 LYS A O 1
ATOM 743 N N . ILE A 1 87 ? -0.560 14.190 8.033 1.00 95.19 87 ILE A N 1
ATOM 744 C CA . ILE A 1 87 ? -2.008 14.105 8.218 1.00 95.19 87 ILE A CA 1
ATOM 745 C C . ILE A 1 87 ? -2.259 13.979 9.716 1.00 95.19 87 ILE A C 1
ATOM 747 O O . ILE A 1 87 ? -1.665 13.124 10.376 1.00 95.19 87 ILE A O 1
ATOM 751 N N . ASN A 1 88 ? -3.074 14.873 10.281 1.00 91.31 88 ASN A N 1
ATOM 752 C CA . ASN A 1 88 ? -3.336 14.942 11.727 1.00 91.31 88 ASN A CA 1
ATOM 753 C C . ASN A 1 88 ? -2.039 14.961 12.565 1.00 91.31 88 ASN A C 1
ATOM 755 O O . ASN A 1 88 ? -1.884 14.229 13.543 1.00 91.31 88 ASN A O 1
ATOM 759 N N . GLY A 1 89 ? -1.057 15.752 12.117 1.00 93.06 89 GLY A N 1
ATOM 760 C CA . GLY A 1 89 ? 0.254 15.899 12.761 1.00 93.06 89 GLY A CA 1
ATOM 761 C C . GLY A 1 89 ? 1.226 14.726 12.569 1.00 93.06 89 GLY A C 1
ATOM 762 O O . GLY A 1 89 ? 2.377 14.830 12.994 1.00 93.06 89 GLY A O 1
ATOM 763 N N . LYS A 1 90 ? 0.818 13.632 11.909 1.00 93.94 90 LYS A N 1
ATOM 764 C CA . LYS A 1 90 ? 1.620 12.409 11.741 1.00 93.94 90 LYS A CA 1
ATOM 765 C C . LYS A 1 90 ? 2.011 12.179 10.282 1.00 93.94 90 LYS A C 1
ATOM 767 O O . LYS A 1 90 ? 1.206 12.370 9.375 1.00 93.94 90 LYS A O 1
ATOM 772 N N . TYR A 1 91 ? 3.239 11.720 10.066 1.00 96.56 91 TYR A N 1
ATOM 773 C CA . TYR A 1 91 ? 3.740 11.271 8.765 1.00 96.56 91 TYR A CA 1
ATOM 774 C C . TYR A 1 91 ? 4.169 9.801 8.826 1.00 96.56 91 TYR A C 1
ATOM 776 O O . TYR A 1 91 ? 4.293 9.218 9.912 1.00 96.56 91 TYR A O 1
ATOM 784 N N . LYS A 1 92 ? 4.419 9.207 7.658 1.00 97.06 92 LYS A N 1
ATOM 785 C CA . LYS A 1 92 ? 5.036 7.888 7.511 1.00 97.06 92 LYS A CA 1
ATOM 786 C C . LYS A 1 92 ? 6.212 7.969 6.556 1.00 97.06 92 LYS A C 1
ATOM 788 O O . LYS A 1 92 ? 6.157 8.691 5.570 1.00 97.06 92 LYS A O 1
ATOM 793 N N . ASP A 1 93 ? 7.258 7.215 6.858 1.00 97.12 93 ASP A N 1
ATOM 794 C CA . ASP A 1 93 ? 8.274 6.886 5.870 1.00 97.12 93 ASP A CA 1
ATOM 795 C C . ASP A 1 93 ? 7.853 5.554 5.228 1.00 97.12 93 ASP A C 1
ATOM 797 O O . ASP A 1 93 ? 7.705 4.551 5.930 1.00 97.12 93 ASP A O 1
ATOM 801 N N . VAL A 1 94 ? 7.628 5.548 3.917 1.00 96.06 94 VAL A N 1
ATOM 802 C CA . VAL A 1 94 ? 7.198 4.378 3.137 1.00 96.06 94 VAL A CA 1
ATOM 803 C C . VAL A 1 94 ? 8.226 4.049 2.061 1.00 96.06 94 VAL A C 1
ATOM 805 O O . VAL A 1 94 ? 9.002 4.913 1.655 1.00 96.06 94 VAL A O 1
ATOM 808 N N . VAL A 1 95 ? 8.241 2.798 1.602 1.00 95.38 95 VAL A N 1
ATOM 809 C CA . VAL A 1 95 ? 9.025 2.387 0.433 1.00 95.38 95 VAL A CA 1
ATOM 810 C C . VAL A 1 95 ? 8.073 2.181 -0.733 1.00 95.38 95 VAL A C 1
ATOM 812 O O . VAL A 1 95 ? 7.094 1.449 -0.610 1.00 95.38 95 VAL A O 1
ATOM 815 N N . ILE A 1 96 ? 8.366 2.832 -1.851 1.00 93.69 96 ILE A N 1
ATOM 816 C CA . ILE A 1 96 ? 7.607 2.721 -3.093 1.00 93.69 96 ILE A CA 1
ATOM 817 C C . ILE A 1 96 ? 8.394 1.842 -4.046 1.00 93.69 96 ILE A C 1
ATOM 819 O O . ILE A 1 96 ? 9.593 2.056 -4.247 1.00 93.69 96 ILE A O 1
ATOM 823 N N . LYS A 1 97 ? 7.695 0.873 -4.632 1.00 91.06 97 LYS A N 1
ATOM 824 C CA . LYS A 1 97 ? 8.210 -0.016 -5.664 1.00 91.06 97 LYS A CA 1
ATOM 825 C C . LYS A 1 97 ? 7.368 0.133 -6.920 1.00 91.06 97 LYS A C 1
ATOM 827 O O . LYS A 1 97 ? 6.162 -0.091 -6.885 1.00 91.06 97 LYS A O 1
ATOM 832 N N . TRP A 1 98 ? 8.026 0.458 -8.025 1.00 86.56 98 TRP A N 1
ATOM 833 C CA . TRP A 1 98 ? 7.420 0.388 -9.350 1.00 86.56 98 TRP A CA 1
ATOM 834 C C . TRP A 1 98 ? 7.473 -1.052 -9.852 1.00 86.56 98 TRP A C 1
ATOM 836 O O . TRP A 1 98 ? 8.561 -1.612 -10.018 1.00 86.56 98 TRP A O 1
ATOM 846 N N . ASN A 1 99 ? 6.307 -1.656 -10.060 1.00 81.75 99 ASN A N 1
ATOM 847 C CA . ASN A 1 99 ? 6.201 -2.986 -10.644 1.00 81.75 99 ASN A CA 1
ATOM 848 C C . ASN A 1 99 ? 6.300 -2.898 -12.179 1.00 81.75 99 ASN A C 1
ATOM 850 O O . ASN A 1 99 ? 5.884 -1.902 -12.768 1.00 81.75 99 ASN A O 1
ATOM 854 N N . ARG A 1 100 ? 6.924 -3.907 -12.799 1.00 71.94 100 ARG A N 1
ATOM 855 C CA . ARG A 1 100 ? 7.198 -3.958 -14.247 1.00 71.94 100 ARG A CA 1
ATOM 856 C C . ARG A 1 100 ? 6.205 -4.829 -15.025 1.00 71.94 100 ARG A C 1
ATOM 858 O O . ARG A 1 100 ? 6.333 -4.928 -16.238 1.00 71.94 100 ARG A O 1
ATOM 865 N N . MET A 1 101 ? 5.247 -5.469 -14.355 1.00 68.19 101 MET A N 1
ATOM 866 C CA . MET A 1 101 ? 4.228 -6.278 -15.018 1.00 68.19 101 MET A CA 1
ATOM 867 C C . MET A 1 101 ? 3.435 -5.386 -15.984 1.00 68.19 101 MET A C 1
ATOM 869 O O . MET A 1 101 ? 2.897 -4.354 -15.580 1.00 68.19 101 MET A O 1
ATOM 873 N N . GLY A 1 102 ? 3.438 -5.756 -17.267 1.00 57.84 102 GLY A N 1
ATOM 874 C CA . GLY A 1 102 ? 2.796 -4.995 -18.342 1.00 57.84 102 GLY A CA 1
ATOM 875 C C . GLY A 1 102 ? 3.569 -3.767 -18.847 1.00 57.84 102 GLY A C 1
ATOM 876 O O . GLY A 1 102 ? 2.976 -2.949 -19.543 1.00 57.84 102 GLY A O 1
ATOM 877 N N . GLN A 1 103 ? 4.853 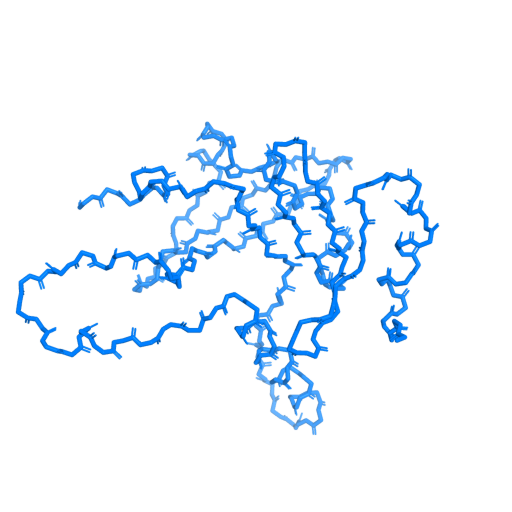-3.603 -18.499 1.00 60.72 103 GLN A N 1
ATOM 878 C CA . GLN A 1 103 ? 5.725 -2.565 -19.070 1.00 60.72 103 GLN A CA 1
ATOM 879 C C . GLN A 1 103 ? 6.673 -3.160 -20.114 1.00 60.72 103 GLN A C 1
ATOM 881 O O . GLN A 1 103 ? 7.306 -4.181 -19.845 1.00 60.72 103 GLN A O 1
ATOM 886 N N . ASP A 1 104 ? 6.849 -2.467 -21.243 1.00 53.28 104 ASP A N 1
ATOM 887 C CA . ASP A 1 104 ? 7.939 -2.759 -22.174 1.00 53.28 104 ASP A CA 1
ATOM 888 C C . ASP A 1 104 ? 9.274 -2.520 -21.462 1.00 53.28 104 ASP A C 1
ATOM 890 O O . ASP A 1 104 ? 9.566 -1.428 -20.957 1.00 53.28 104 ASP A O 1
ATOM 894 N N . ILE A 1 105 ? 10.081 -3.571 -21.367 1.00 56.78 105 ILE A N 1
ATOM 895 C CA . ILE A 1 105 ? 11.451 -3.464 -20.885 1.00 56.78 105 ILE A CA 1
ATOM 896 C C . ILE A 1 105 ? 12.242 -2.835 -22.034 1.00 56.78 105 ILE A C 1
ATOM 898 O O . ILE A 1 105 ? 12.208 -3.389 -23.132 1.00 56.78 105 ILE A O 1
ATOM 902 N N . PRO A 1 106 ? 12.960 -1.715 -21.827 1.00 52.00 106 PRO A N 1
ATOM 903 C CA . PRO A 1 106 ? 13.900 -1.248 -22.831 1.00 52.00 106 PRO A CA 1
ATOM 904 C C . PRO A 1 106 ? 14.914 -2.372 -23.041 1.00 52.00 106 PRO A C 1
ATOM 906 O O . PRO A 1 106 ? 15.653 -2.716 -22.115 1.00 52.00 106 PRO A O 1
ATOM 909 N N . ILE A 1 107 ? 14.877 -2.988 -24.221 1.00 48.00 107 ILE A N 1
ATOM 910 C CA . ILE A 1 107 ? 15.858 -3.976 -24.652 1.00 48.00 107 ILE A CA 1
ATOM 911 C C . ILE A 1 107 ? 17.154 -3.185 -24.803 1.00 48.00 107 ILE A C 1
ATOM 913 O O . ILE A 1 107 ? 17.363 -2.508 -25.804 1.00 48.00 107 ILE A O 1
ATOM 917 N N . ALA A 1 108 ? 17.974 -3.166 -23.754 1.00 46.22 108 ALA A N 1
ATOM 918 C CA . ALA A 1 108 ? 19.371 -2.818 -23.922 1.00 46.22 108 ALA A CA 1
ATOM 919 C C . ALA A 1 108 ? 19.967 -3.940 -24.775 1.00 46.22 108 ALA A C 1
ATOM 921 O O . ALA A 1 108 ? 19.807 -5.111 -24.418 1.00 46.22 108 ALA A O 1
ATOM 922 N N . ASP A 1 109 ? 20.550 -3.569 -25.913 1.00 47.16 109 ASP A N 1
ATOM 923 C CA . ASP A 1 109 ? 21.191 -4.480 -26.858 1.00 47.16 109 ASP A CA 1
ATOM 924 C C . ASP A 1 109 ? 21.994 -5.576 -26.117 1.00 47.16 109 ASP A C 1
ATOM 926 O O . ASP A 1 109 ? 22.751 -5.287 -25.188 1.00 47.16 109 ASP A O 1
ATOM 930 N N . ASP A 1 110 ? 21.795 -6.831 -26.531 1.00 45.38 110 ASP A N 1
ATOM 931 C CA . ASP A 1 110 ? 22.559 -8.032 -26.151 1.00 45.38 110 ASP A CA 1
ATOM 932 C C . ASP A 1 110 ? 22.371 -8.642 -24.741 1.00 45.38 110 ASP A C 1
ATOM 934 O O . ASP A 1 110 ? 23.340 -8.978 -24.056 1.00 45.38 110 ASP A O 1
ATOM 938 N N . SER A 1 111 ? 21.134 -8.951 -24.326 1.00 50.47 111 SER A N 1
ATOM 939 C CA . SER A 1 111 ? 20.945 -10.102 -23.417 1.00 50.47 111 SER A CA 1
ATOM 940 C C . SER A 1 111 ? 19.661 -10.888 -23.700 1.00 50.47 111 SER A C 1
ATOM 942 O O . SER A 1 111 ? 18.566 -10.516 -23.277 1.00 50.47 111 SER A O 1
ATOM 944 N N . ASP A 1 112 ? 19.810 -12.035 -24.368 1.00 52.09 112 ASP A N 1
ATOM 945 C CA . ASP A 1 112 ? 18.736 -13.015 -24.609 1.00 52.09 112 ASP A CA 1
ATOM 946 C C . ASP A 1 112 ? 18.038 -13.483 -23.309 1.00 52.09 112 ASP A C 1
ATOM 948 O O . ASP A 1 112 ? 16.908 -13.970 -23.335 1.00 52.09 112 ASP A O 1
ATOM 952 N N . GLU A 1 113 ? 18.675 -13.297 -22.147 1.00 52.41 113 GLU A N 1
ATOM 953 C CA . GLU A 1 113 ? 18.145 -13.666 -20.829 1.00 52.41 113 GLU A CA 1
ATOM 954 C C . GLU A 1 113 ? 16.953 -12.808 -20.365 1.00 52.41 113 GLU A C 1
ATOM 956 O O . GLU A 1 113 ? 16.117 -13.292 -19.601 1.00 52.41 113 GLU A O 1
ATOM 961 N N . LEU A 1 114 ? 16.828 -11.553 -20.820 1.00 52.12 114 LEU A N 1
ATOM 962 C CA . LEU A 1 114 ? 15.726 -10.667 -20.408 1.00 52.12 114 LEU A CA 1
ATOM 963 C C . LEU A 1 114 ? 14.458 -10.835 -21.255 1.00 52.12 114 LEU A C 1
ATOM 965 O O . LEU A 1 114 ? 13.387 -10.401 -20.829 1.00 52.12 114 LEU A O 1
ATOM 969 N N . ILE A 1 115 ? 14.560 -11.488 -22.417 1.00 53.84 115 ILE A N 1
ATOM 970 C CA . ILE A 1 115 ? 13.451 -11.669 -23.370 1.00 53.84 115 ILE A CA 1
ATOM 971 C C . ILE A 1 115 ? 12.342 -12.562 -22.782 1.00 53.84 115 ILE A C 1
ATOM 973 O O . ILE A 1 115 ? 11.173 -12.387 -23.111 1.00 53.84 115 ILE A O 1
ATOM 977 N N . ASN A 1 116 ? 12.688 -13.460 -21.852 1.00 56.97 116 ASN A N 1
ATOM 978 C CA . ASN A 1 116 ? 11.747 -14.375 -21.190 1.00 56.97 116 ASN A CA 1
ATOM 979 C C . ASN A 1 116 ? 11.503 -14.034 -19.708 1.00 56.97 116 ASN A C 1
ATOM 981 O O . ASN A 1 116 ? 11.040 -14.882 -18.945 1.00 56.97 116 ASN A O 1
ATOM 985 N N . ALA A 1 117 ? 11.859 -12.827 -19.261 1.00 63.09 117 ALA A N 1
ATOM 986 C CA . ALA A 1 117 ? 11.706 -12.456 -17.859 1.00 63.09 117 ALA A CA 1
ATOM 987 C C . ALA A 1 117 ? 10.226 -12.228 -17.504 1.00 63.09 117 ALA A C 1
ATOM 989 O O . ALA A 1 117 ? 9.638 -11.200 -17.841 1.00 63.09 117 ALA A O 1
ATOM 990 N N . GLU A 1 118 ? 9.631 -13.169 -16.771 1.00 68.56 118 GLU A N 1
ATOM 991 C CA . GLU A 1 118 ? 8.301 -13.007 -16.184 1.00 68.56 118 GLU A CA 1
ATOM 992 C C . GLU A 1 118 ? 8.392 -12.245 -14.854 1.00 68.56 118 GLU A C 1
ATOM 994 O O . GLU A 1 118 ? 9.181 -12.576 -13.965 1.00 68.56 118 GLU A O 1
ATOM 999 N N . PHE A 1 119 ? 7.575 -11.200 -14.705 1.00 77.81 119 PHE A N 1
ATOM 1000 C CA . PHE A 1 119 ? 7.463 -10.449 -13.457 1.00 77.81 119 PHE A CA 1
ATOM 1001 C C . PHE A 1 119 ? 6.157 -10.789 -12.759 1.00 77.81 119 PHE A C 1
ATOM 1003 O O . PHE A 1 119 ? 5.083 -10.617 -13.333 1.00 77.81 119 PHE A O 1
ATOM 1010 N N . ASN A 1 120 ? 6.255 -11.142 -11.479 1.00 86.25 120 ASN A N 1
ATOM 1011 C CA . ASN A 1 120 ? 5.090 -11.204 -10.608 1.00 86.25 120 ASN A CA 1
ATOM 1012 C C . ASN A 1 120 ? 4.356 -9.855 -10.622 1.00 86.25 120 ASN A C 1
ATOM 1014 O O . ASN A 1 120 ? 4.959 -8.784 -10.472 1.00 86.25 120 ASN A O 1
ATOM 1018 N N . SER A 1 121 ? 3.038 -9.908 -10.747 1.00 90.12 121 SER A N 1
ATOM 1019 C CA . SER A 1 121 ? 2.159 -8.773 -10.500 1.00 90.12 121 SER A CA 1
ATOM 1020 C C . SER A 1 121 ? 2.274 -8.292 -9.044 1.00 90.12 121 SER A C 1
ATOM 1022 O O . SER A 1 121 ? 2.653 -9.057 -8.149 1.00 90.12 121 SER A O 1
ATOM 1024 N N . PRO A 1 122 ? 1.882 -7.039 -8.740 1.00 93.25 122 PRO A N 1
ATOM 1025 C CA . PRO A 1 122 ? 1.852 -6.553 -7.359 1.00 93.25 122 PRO A CA 1
ATOM 1026 C C . PRO A 1 122 ? 0.998 -7.425 -6.427 1.00 93.25 122 PRO A C 1
ATOM 1028 O O . PRO A 1 122 ? 1.321 -7.575 -5.249 1.00 93.25 122 PRO A O 1
ATOM 1031 N N . PHE A 1 123 ? -0.084 -8.012 -6.949 1.00 95.44 123 PHE A N 1
ATOM 1032 C CA . PHE A 1 123 ? -0.964 -8.894 -6.186 1.00 95.44 123 PHE A CA 1
ATOM 1033 C C . PHE A 1 123 ? -0.288 -10.230 -5.854 1.00 95.44 123 PHE A C 1
ATOM 1035 O O . PHE A 1 123 ? -0.415 -10.699 -4.724 1.00 95.44 123 PHE A O 1
ATOM 1042 N N . GLU A 1 124 ? 0.467 -10.812 -6.790 1.00 95.25 124 GLU A N 1
ATOM 1043 C CA . GLU A 1 124 ? 1.257 -12.029 -6.551 1.00 95.25 124 GLU A CA 1
ATOM 1044 C C . GLU A 1 124 ? 2.365 -11.778 -5.531 1.00 95.25 124 GLU A C 1
ATOM 1046 O O . GLU A 1 124 ? 2.498 -12.537 -4.575 1.00 95.25 124 GLU A O 1
ATOM 1051 N N . GLU A 1 125 ? 3.104 -10.670 -5.658 1.00 93.50 125 GLU A N 1
ATOM 1052 C CA . GLU A 1 125 ? 4.124 -10.300 -4.670 1.00 93.50 125 GLU A CA 1
ATOM 1053 C C . GLU A 1 125 ? 3.529 -10.145 -3.260 1.00 93.50 125 GLU A C 1
ATOM 1055 O O . GLU A 1 125 ? 4.118 -10.603 -2.278 1.00 93.50 125 GLU A O 1
ATOM 1060 N N . PHE A 1 126 ? 2.349 -9.522 -3.151 1.00 96.00 126 PHE A N 1
ATOM 1061 C CA . PHE A 1 126 ? 1.644 -9.365 -1.877 1.00 96.00 126 PHE A CA 1
ATOM 1062 C C . PHE A 1 126 ? 1.164 -10.708 -1.321 1.00 96.00 126 PHE A C 1
ATOM 1064 O O . PHE A 1 126 ? 1.285 -10.932 -0.118 1.00 96.00 126 PHE A O 1
ATOM 1071 N N . SER A 1 127 ? 0.639 -11.595 -2.169 1.00 96.00 127 SER A N 1
ATOM 1072 C CA . SER A 1 127 ? 0.212 -12.938 -1.767 1.00 96.00 127 SER A CA 1
ATOM 1073 C C . SER A 1 127 ? 1.386 -13.751 -1.216 1.00 96.00 127 SER A C 1
ATOM 1075 O O . SER A 1 127 ? 1.344 -14.184 -0.064 1.00 96.00 127 SER A O 1
ATOM 1077 N N . LEU A 1 128 ? 2.492 -13.818 -1.965 1.00 95.38 128 LEU A N 1
ATOM 1078 C CA . LEU A 1 128 ? 3.696 -14.560 -1.585 1.00 95.38 128 LEU A CA 1
ATOM 1079 C C . LEU A 1 128 ? 4.324 -14.047 -0.284 1.00 95.38 128 LEU A C 1
ATOM 1081 O O . LEU A 1 128 ? 4.693 -14.839 0.583 1.00 95.38 128 LEU A O 1
ATOM 1085 N N . VAL A 1 129 ? 4.447 -12.725 -0.103 1.00 94.06 129 VAL A N 1
ATOM 1086 C CA . VAL A 1 129 ? 5.057 -12.184 1.125 1.00 94.06 129 VAL A CA 1
ATOM 1087 C C . VAL A 1 129 ? 4.155 -12.370 2.346 1.00 94.06 129 VAL A C 1
ATOM 1089 O O . VAL A 1 129 ? 4.659 -12.553 3.455 1.00 94.06 129 VAL A O 1
ATOM 1092 N N . MET A 1 130 ? 2.831 -12.339 2.166 1.00 92.50 130 MET A N 1
ATOM 1093 C CA . MET A 1 130 ? 1.874 -12.608 3.240 1.00 92.50 130 MET A CA 1
ATOM 1094 C C . MET A 1 130 ? 1.902 -14.088 3.632 1.00 92.50 130 MET A C 1
ATOM 1096 O O . MET A 1 130 ? 1.969 -14.384 4.823 1.00 92.50 130 MET A O 1
ATOM 1100 N N . GLU A 1 131 ? 1.935 -15.001 2.656 1.00 93.19 131 GLU A N 1
ATOM 1101 C CA . GLU A 1 131 ? 2.093 -16.442 2.887 1.00 93.19 131 GLU A CA 1
ATOM 1102 C C . GLU A 1 131 ? 3.401 -16.743 3.628 1.00 93.19 131 GLU A C 1
ATOM 1104 O O . GLU A 1 131 ? 3.390 -17.389 4.678 1.00 93.19 131 GLU A O 1
ATOM 1109 N N . LEU A 1 132 ? 4.519 -16.184 3.151 1.00 91.88 132 LEU A N 1
ATOM 1110 C CA . LEU A 1 132 ? 5.818 -16.308 3.806 1.00 91.88 132 LEU A CA 1
ATOM 1111 C C . LEU A 1 132 ? 5.775 -15.766 5.241 1.00 91.88 132 LEU A C 1
ATOM 1113 O O . LEU A 1 132 ? 6.293 -16.402 6.155 1.00 91.88 132 LEU A O 1
ATOM 1117 N N . SER A 1 133 ? 5.146 -14.609 5.461 1.00 89.25 133 SER A N 1
ATOM 1118 C CA . SER A 1 133 ? 5.025 -14.008 6.797 1.00 89.25 133 SER A CA 1
ATOM 1119 C C . SER A 1 133 ? 4.230 -14.892 7.759 1.00 89.25 133 SER A C 1
ATOM 1121 O O . SER A 1 133 ? 4.607 -15.007 8.925 1.00 89.25 133 SER A O 1
ATOM 1123 N N . SER A 1 134 ? 3.163 -15.534 7.279 1.00 87.69 134 SER A N 1
ATOM 1124 C CA . SER A 1 134 ? 2.401 -16.519 8.047 1.00 87.69 134 SER A CA 1
ATOM 1125 C C . SER A 1 134 ? 3.237 -17.757 8.371 1.00 87.69 134 SER A C 1
ATOM 1127 O O . SER A 1 134 ? 3.286 -18.155 9.528 1.00 87.69 134 SER A O 1
ATOM 1129 N N . ALA A 1 135 ? 3.974 -18.309 7.404 1.00 88.06 135 ALA A N 1
ATOM 1130 C CA . ALA A 1 135 ? 4.841 -19.468 7.636 1.00 88.06 135 ALA A CA 1
ATOM 1131 C C . ALA A 1 135 ? 6.013 -19.168 8.596 1.00 88.06 135 ALA A C 1
ATOM 1133 O O . ALA A 1 135 ? 6.446 -20.037 9.352 1.00 88.06 135 ALA A O 1
ATOM 1134 N N . ILE A 1 136 ? 6.535 -17.934 8.590 1.00 86.81 136 ILE A N 1
ATOM 1135 C CA . ILE A 1 136 ? 7.578 -17.491 9.529 1.00 86.81 136 ILE A CA 1
ATOM 1136 C C . ILE A 1 136 ? 7.036 -17.398 10.956 1.00 86.81 136 ILE A C 1
ATOM 1138 O O . ILE A 1 136 ? 7.782 -17.681 11.890 1.00 86.81 136 ILE A O 1
ATOM 1142 N N . TYR A 1 137 ? 5.772 -17.003 11.142 1.00 78.50 137 TYR A N 1
ATOM 1143 C CA . TYR A 1 137 ? 5.172 -16.895 12.475 1.00 78.50 137 TYR A CA 1
ATOM 1144 C C . TYR A 1 137 ? 5.222 -18.226 13.240 1.00 78.50 137 TYR A C 1
ATOM 1146 O O . TYR A 1 137 ? 5.486 -18.233 14.440 1.00 78.50 137 TYR A O 1
ATOM 1154 N N . ASP A 1 138 ? 5.078 -19.339 12.521 1.00 77.50 138 ASP A N 1
ATOM 1155 C CA . ASP A 1 138 ? 5.140 -20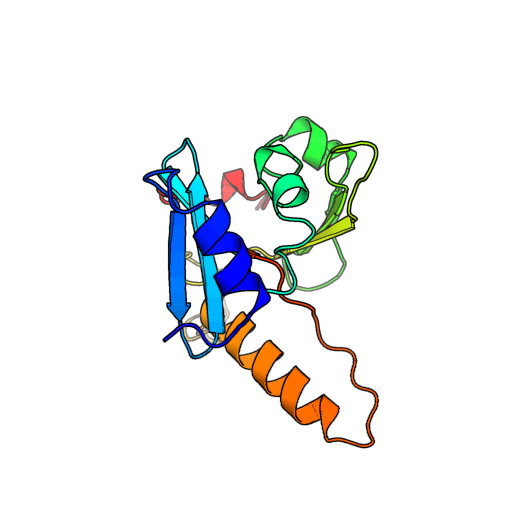.696 13.070 1.00 77.50 138 ASP A CA 1
ATOM 1156 C C . ASP A 1 138 ? 6.576 -21.265 13.134 1.00 77.50 138 ASP A C 1
ATOM 1158 O O . ASP A 1 138 ? 6.793 -22.414 13.521 1.00 77.50 138 ASP A O 1
ATOM 1162 N N . SER A 1 139 ? 7.587 -20.468 12.765 1.00 78.50 139 SER A N 1
ATOM 1163 C CA . SER A 1 139 ? 8.996 -20.862 12.704 1.00 78.50 139 SER A CA 1
ATOM 1164 C C . SER A 1 139 ? 9.817 -20.276 13.854 1.00 78.50 139 SER A C 1
ATOM 1166 O O . SER A 1 139 ? 9.622 -19.146 14.294 1.00 78.50 139 SER A O 1
ATOM 1168 N N . SER A 1 140 ? 10.839 -21.009 14.300 1.00 77.19 140 SER A N 1
ATOM 1169 C CA . SER A 1 140 ? 11.824 -20.516 15.276 1.00 77.19 140 SER A CA 1
ATOM 1170 C C . SER A 1 140 ? 12.827 -19.510 14.685 1.00 77.19 140 SER A C 1
ATOM 1172 O O . SER A 1 140 ? 13.641 -18.937 15.415 1.00 77.19 140 SER A O 1
ATOM 1174 N N . LYS A 1 141 ? 12.797 -19.276 13.364 1.00 78.69 141 LYS A N 1
ATOM 1175 C CA . LYS A 1 141 ? 13.713 -18.364 12.666 1.00 78.69 141 LYS A CA 1
ATOM 1176 C C . LYS A 1 141 ? 13.168 -16.935 12.640 1.00 78.69 141 LYS A C 1
ATOM 1178 O O . LYS A 1 141 ? 12.050 -16.686 12.205 1.00 78.69 141 LYS A O 1
ATOM 1183 N N . LYS A 1 142 ? 14.009 -15.959 13.002 1.00 77.56 142 LYS A N 1
ATOM 1184 C CA . LYS A 1 142 ? 13.698 -14.528 12.846 1.00 77.56 142 LYS A CA 1
ATOM 1185 C C . LYS A 1 142 ? 13.978 -14.076 11.414 1.00 77.56 142 LYS A C 1
ATOM 1187 O O . LYS A 1 142 ? 15.086 -13.647 11.107 1.00 77.56 142 LYS A O 1
ATOM 1192 N N . ILE A 1 143 ? 12.973 -14.162 10.550 1.00 83.12 143 ILE A N 1
ATOM 1193 C CA . ILE A 1 143 ? 13.016 -13.582 9.203 1.00 83.12 143 ILE A CA 1
ATOM 1194 C C . ILE A 1 143 ? 12.160 -12.313 9.204 1.00 83.12 143 ILE A C 1
ATOM 1196 O O . ILE A 1 143 ? 11.004 -12.333 9.620 1.00 83.12 143 ILE A O 1
ATOM 1200 N N . ILE A 1 144 ? 12.733 -11.193 8.760 1.00 84.31 144 ILE A N 1
ATOM 1201 C CA . ILE A 1 144 ? 12.004 -9.928 8.618 1.00 84.31 144 ILE A CA 1
ATOM 1202 C C . ILE A 1 144 ? 11.516 -9.829 7.175 1.00 84.31 144 ILE A C 1
ATOM 1204 O O . ILE A 1 144 ? 12.304 -9.586 6.264 1.00 84.31 144 ILE A O 1
ATOM 1208 N N . ALA A 1 145 ? 10.214 -10.014 6.980 1.00 88.12 145 ALA A N 1
ATOM 1209 C CA . ALA A 1 145 ? 9.554 -9.800 5.700 1.00 88.12 145 ALA A CA 1
ATOM 1210 C C . ALA A 1 145 ? 9.033 -8.358 5.573 1.00 88.12 145 ALA A C 1
ATOM 1212 O O . ALA A 1 145 ? 8.801 -7.655 6.564 1.00 88.12 145 ALA A O 1
ATOM 1213 N N . GLN A 1 146 ? 8.841 -7.912 4.332 1.00 89.69 146 GLN A N 1
ATOM 1214 C CA . GLN A 1 146 ? 8.206 -6.626 4.054 1.00 89.69 146 GLN A CA 1
ATOM 1215 C C . GLN A 1 146 ? 6.736 -6.661 4.484 1.00 89.69 146 GLN A C 1
ATOM 1217 O O . GLN A 1 146 ? 6.079 -7.694 4.392 1.00 89.69 146 GLN A O 1
ATOM 1222 N N . LYS A 1 147 ? 6.203 -5.518 4.930 1.00 93.44 147 LYS A N 1
ATOM 1223 C CA . LYS A 1 147 ? 4.773 -5.368 5.228 1.00 93.44 147 LYS A CA 1
ATOM 1224 C C . LYS A 1 147 ? 4.080 -4.727 4.028 1.00 93.44 147 LYS A C 1
ATOM 1226 O O . LYS A 1 147 ? 4.214 -3.513 3.862 1.00 93.44 147 LYS A O 1
ATOM 1231 N N . PRO A 1 148 ? 3.364 -5.495 3.195 1.00 95.69 148 PRO A N 1
ATOM 1232 C CA . PRO A 1 148 ? 2.678 -4.937 2.038 1.00 95.69 148 PRO A CA 1
ATOM 1233 C C . PRO A 1 148 ? 1.533 -4.028 2.498 1.00 95.69 148 PRO A C 1
ATOM 1235 O O . PRO A 1 148 ? 0.613 -4.487 3.175 1.00 95.69 148 PRO A O 1
ATOM 1238 N N . LEU A 1 149 ? 1.601 -2.731 2.182 1.00 97.50 149 LEU A N 1
ATOM 1239 C CA . LEU A 1 149 ? 0.644 -1.731 2.679 1.00 97.50 149 LEU A CA 1
ATOM 1240 C C . LEU A 1 149 ? -0.521 -1.512 1.712 1.00 97.50 149 LEU A C 1
ATOM 1242 O O . LEU A 1 149 ? -1.678 -1.679 2.094 1.00 97.50 149 LEU A O 1
ATOM 1246 N N . ALA A 1 150 ? -0.217 -1.133 0.473 1.00 97.38 150 ALA A N 1
ATOM 1247 C CA . ALA A 1 150 ? -1.217 -0.862 -0.546 1.00 97.38 150 ALA A CA 1
ATOM 1248 C C . ALA A 1 150 ? -0.644 -1.029 -1.958 1.00 97.38 150 ALA A C 1
ATOM 1250 O O . ALA A 1 150 ? 0.561 -0.877 -2.162 1.00 97.38 150 ALA A O 1
ATOM 1251 N N . ILE A 1 151 ? -1.527 -1.307 -2.914 1.00 96.19 151 ILE A N 1
ATOM 1252 C CA . ILE A 1 151 ? -1.255 -1.305 -4.353 1.00 96.19 151 ILE A CA 1
ATOM 1253 C C . ILE A 1 151 ? -2.064 -0.162 -4.954 1.00 96.19 151 ILE A C 1
ATOM 1255 O O . ILE A 1 151 ? -3.281 -0.113 -4.787 1.00 96.19 151 ILE A O 1
ATOM 1259 N N . TYR A 1 152 ? -1.386 0.746 -5.644 1.00 94.06 152 TYR A N 1
ATOM 1260 C CA . TYR A 1 152 ? -2.022 1.766 -6.468 1.00 94.06 152 TYR A CA 1
ATOM 1261 C C . TYR A 1 152 ? -2.031 1.290 -7.920 1.00 94.06 152 TYR A C 1
ATOM 1263 O O . TYR A 1 152 ? -1.002 0.837 -8.426 1.00 94.06 152 TYR A O 1
ATOM 1271 N N . VAL A 1 153 ? -3.186 1.392 -8.569 1.00 91.50 153 VAL A N 1
ATOM 1272 C CA . VAL A 1 153 ? -3.387 1.034 -9.971 1.00 91.50 153 VAL A CA 1
ATOM 1273 C C . VAL A 1 153 ? -3.939 2.264 -10.690 1.00 91.50 153 VAL A C 1
ATOM 1275 O O . VAL A 1 153 ? -5.053 2.690 -10.375 1.00 91.50 153 VAL A O 1
ATOM 1278 N N . PRO A 1 154 ? -3.181 2.858 -11.624 1.00 88.06 154 PRO A N 1
ATOM 1279 C CA . PRO A 1 154 ? -3.679 3.979 -12.400 1.00 88.06 154 PRO A CA 1
ATOM 1280 C C . PRO A 1 154 ? -4.772 3.518 -13.370 1.00 88.06 154 PRO A C 1
ATOM 1282 O O . PRO A 1 154 ? -4.739 2.400 -13.883 1.00 88.06 154 PRO A O 1
ATOM 1285 N N . SER A 1 155 ? -5.741 4.391 -13.620 1.00 83.75 155 SER A N 1
ATOM 1286 C CA . SER A 1 155 ? -6.844 4.167 -14.558 1.00 83.75 155 SER A CA 1
ATOM 1287 C C . SER A 1 155 ? -6.417 4.241 -16.028 1.00 83.75 155 SER A C 1
ATOM 1289 O O . SER A 1 155 ? -7.091 3.679 -16.890 1.00 83.75 155 SER A O 1
ATOM 1291 N N . GLU A 1 156 ? -5.281 4.886 -16.305 1.00 74.50 156 GLU A N 1
ATOM 1292 C CA . GLU A 1 156 ? -4.656 4.995 -17.623 1.00 74.50 156 GLU A CA 1
ATOM 1293 C C . GLU A 1 156 ? -3.227 4.426 -17.602 1.00 7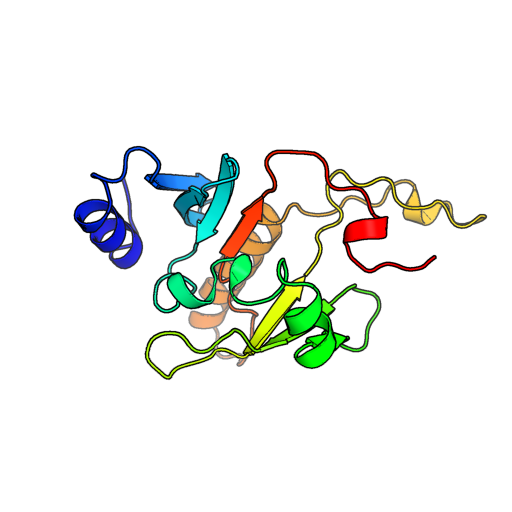4.50 156 GLU A C 1
ATOM 1295 O O . GLU A 1 156 ? -2.550 4.421 -16.569 1.00 74.50 156 GLU A O 1
ATOM 1300 N N . SER A 1 157 ? -2.735 3.964 -18.756 1.00 62.94 157 SER A N 1
ATOM 1301 C CA . SER A 1 157 ? -1.340 3.538 -18.912 1.00 62.94 157 SER A CA 1
ATOM 1302 C C . SER A 1 157 ? -0.399 4.735 -18.732 1.00 62.94 157 SER A C 1
ATOM 1304 O O . SER A 1 157 ? -0.396 5.660 -19.544 1.00 62.94 157 SER A O 1
ATOM 1306 N N . ILE A 1 158 ? 0.407 4.732 -17.668 1.00 59.94 158 ILE A N 1
ATOM 1307 C CA . ILE A 1 158 ? 1.359 5.812 -17.377 1.00 59.94 158 ILE A CA 1
ATOM 1308 C C . ILE A 1 158 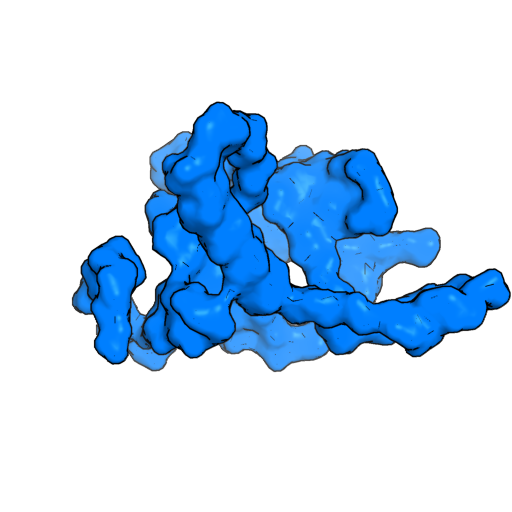? 2.648 5.611 -18.192 1.00 59.94 158 ILE A C 1
ATOM 1310 O O . ILE A 1 158 ? 3.314 4.587 -18.054 1.00 59.94 158 ILE A O 1
ATOM 1314 N N . GLU A 1 159 ? 3.045 6.618 -18.980 1.00 50.31 159 GLU A N 1
ATOM 1315 C CA . GLU A 1 159 ? 4.343 6.649 -19.676 1.00 50.31 159 GLU A CA 1
ATOM 1316 C C . GLU A 1 159 ? 5.540 6.561 -18.705 1.00 50.31 159 GLU A C 1
ATOM 1318 O O . GLU A 1 159 ? 5.591 7.249 -17.680 1.00 50.31 159 GLU A O 1
ATOM 1323 N N . LEU A 1 160 ? 6.558 5.771 -19.073 1.00 51.38 160 LEU A N 1
ATOM 1324 C CA . LEU A 1 160 ? 7.765 5.489 -18.276 1.00 51.38 160 LEU A CA 1
ATOM 1325 C C . LEU A 1 160 ? 8.506 6.752 -17.799 1.00 51.38 160 LEU A C 1
ATOM 1327 O O . LEU A 1 160 ? 8.991 6.786 -16.664 1.00 51.38 160 LEU A O 1
ATOM 1331 N N . SER A 1 161 ? 8.518 7.817 -18.604 1.00 45.81 161 SER A N 1
ATOM 1332 C CA . SER A 1 161 ? 9.120 9.120 -18.275 1.00 45.81 161 SER A CA 1
ATOM 1333 C C . SER A 1 161 ? 8.502 9.779 -17.030 1.00 45.81 161 SER A C 1
ATOM 1335 O O . SER A 1 161 ? 9.174 10.515 -16.302 1.00 45.81 161 SER A O 1
ATOM 1337 N N . ARG A 1 162 ? 7.232 9.473 -16.719 1.00 47.72 162 ARG A N 1
ATOM 1338 C CA . ARG A 1 162 ? 6.515 9.983 -15.537 1.00 47.72 162 ARG A CA 1
ATOM 1339 C C . ARG A 1 162 ? 6.831 9.205 -14.258 1.00 47.72 162 ARG A C 1
ATOM 1341 O O . ARG A 1 162 ? 6.543 9.704 -13.174 1.00 47.72 162 ARG A O 1
ATOM 1348 N N . THR A 1 163 ? 7.470 8.038 -14.366 1.00 52.88 163 THR A N 1
ATOM 1349 C CA . THR A 1 163 ? 7.878 7.193 -13.222 1.00 52.88 163 THR A CA 1
ATOM 1350 C C . THR A 1 163 ? 9.277 7.511 -12.680 1.00 52.88 163 THR A C 1
ATOM 1352 O O . THR A 1 163 ? 9.756 6.856 -11.753 1.00 52.88 163 THR A O 1
ATOM 1355 N N . GLY A 1 164 ? 9.942 8.538 -13.223 1.00 43.34 164 GLY A N 1
ATOM 1356 C CA . GLY A 1 164 ? 11.242 9.002 -12.732 1.00 43.34 164 GLY A CA 1
ATOM 1357 C C . GLY A 1 164 ? 12.445 8.184 -13.211 1.00 43.34 164 GLY A C 1
ATOM 1358 O O . GLY A 1 164 ? 13.556 8.428 -12.739 1.00 43.34 164 GLY A O 1
ATOM 1359 N N . ARG A 1 165 ? 12.265 7.253 -14.159 1.00 42.78 165 ARG A N 1
ATOM 1360 C CA . ARG A 1 165 ? 13.382 6.695 -14.931 1.00 42.78 165 ARG A CA 1
ATOM 1361 C C . ARG A 1 165 ? 13.795 7.729 -15.980 1.00 42.78 165 ARG A C 1
ATOM 1363 O O . ARG A 1 165 ? 13.069 7.954 -16.940 1.00 42.78 165 ARG A O 1
ATOM 1370 N N . LYS A 1 166 ? 14.926 8.400 -15.753 1.00 35.59 166 LYS A N 1
ATOM 1371 C CA . LYS A 1 166 ? 15.729 8.899 -16.872 1.00 35.59 166 LYS A CA 1
ATOM 1372 C C . LYS A 1 166 ? 16.420 7.684 -17.491 1.00 35.59 166 LYS A C 1
ATOM 1374 O O . LYS A 1 166 ? 16.819 6.799 -16.730 1.00 35.59 166 LYS A O 1
ATOM 1379 N N . GLU A 1 167 ? 16.446 7.656 -18.820 1.00 36.41 167 GLU A N 1
ATOM 1380 C CA . GLU A 1 167 ? 17.254 6.744 -19.642 1.00 36.41 167 GLU A CA 1
ATOM 1381 C C . GLU A 1 167 ? 18.685 6.609 -19.106 1.00 36.41 167 GLU A C 1
ATOM 1383 O O . GLU A 1 167 ? 19.231 7.631 -18.615 1.00 36.41 167 GLU A O 1
#

Radius of gyration: 17.34 Å; chains: 1; bounding box: 44×40×42 Å